P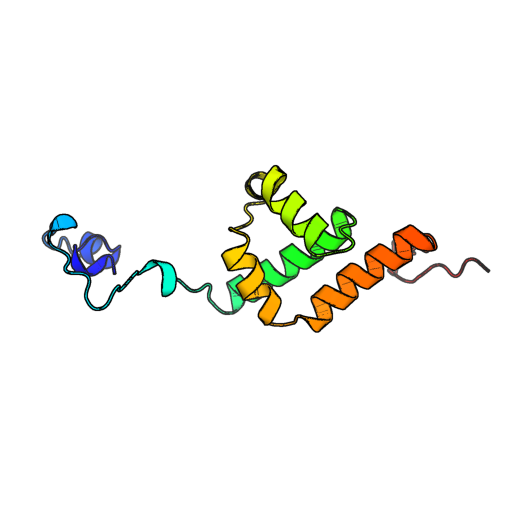rotein AF-A0A7K3L5K4-F1 (afdb_monomer_lite)

Sequence (124 aa):
YLYLTHESKDAIAKNKHKYSKADIRLLNNFDIDRYITLDVEDKEDLFNEICDIIDDHDLANMRELKNFVKYHGAEYGLPSMKVIRSVMKMSSGIIRLTFDAVYQERRYGRADIDKDTGEVLNNK

Structure (mmCIF, N/CA/C/O backbone):
data_AF-A0A7K3L5K4-F1
#
_entry.id   AF-A0A7K3L5K4-F1
#
loop_
_atom_site.group_PDB
_atom_site.id
_atom_site.type_symbol
_atom_site.label_atom_id
_atom_site.label_alt_id
_atom_site.label_comp_id
_atom_site.label_asym_id
_atom_site.label_entity_id
_atom_site.label_seq_id
_atom_site.pdbx_PDB_ins_code
_atom_site.Cartn_x
_atom_site.Cartn_y
_atom_site.Cartn_z
_atom_site.occupancy
_atom_site.B_iso_or_equiv
_atom_site.auth_seq_id
_atom_site.auth_comp_id
_atom_site.auth_asym_id
_atom_site.auth_atom_id
_atom_site.pdbx_PDB_model_num
ATOM 1 N N . TYR A 1 1 ? -10.902 -1.158 23.534 1.00 85.31 1 TYR A N 1
ATOM 2 C CA . TYR A 1 1 ? -12.287 -0.687 23.311 1.00 85.31 1 TYR A CA 1
ATOM 3 C C . TYR A 1 1 ? -13.336 -1.738 23.671 1.00 85.31 1 TYR A C 1
ATOM 5 O O . TYR A 1 1 ? -14.115 -1.478 24.573 1.00 85.31 1 TYR A O 1
ATOM 13 N N . LEU A 1 2 ? -13.307 -2.947 23.085 1.00 90.06 2 LEU A N 1
ATOM 14 C CA . LEU A 1 2 ? -14.276 -4.033 23.363 1.00 90.06 2 LEU A CA 1
ATOM 15 C C . LEU A 1 2 ? -14.409 -4.442 24.843 1.00 90.06 2 LEU A C 1
ATOM 17 O O . LEU A 1 2 ? -15.426 -4.994 25.249 1.00 90.06 2 LEU A O 1
ATOM 21 N N . TYR A 1 3 ? -13.401 -4.158 25.671 1.00 91.50 3 TYR A N 1
ATOM 22 C CA . TYR A 1 3 ? -13.481 -4.397 27.112 1.00 91.50 3 TYR A CA 1
ATOM 23 C C . TYR A 1 3 ? -14.539 -3.518 27.808 1.00 91.50 3 TYR A C 1
ATOM 25 O O . TYR A 1 3 ? -15.074 -3.939 28.823 1.00 91.50 3 TYR A O 1
ATOM 33 N N . LEU A 1 4 ? -14.888 -2.341 27.262 1.00 92.50 4 LEU A N 1
ATOM 34 C CA . LEU A 1 4 ? -15.923 -1.455 27.824 1.00 92.50 4 LEU A CA 1
ATOM 35 C C . LEU A 1 4 ? -17.303 -2.125 27.862 1.00 92.50 4 LEU A C 1
ATOM 37 O O . LEU A 1 4 ? -18.069 -1.901 28.791 1.00 92.50 4 LEU A O 1
ATOM 41 N N . THR A 1 5 ? -17.598 -2.977 26.878 1.00 95.25 5 THR A N 1
ATOM 42 C CA . THR A 1 5 ? -18.838 -3.765 26.802 1.00 95.25 5 THR A CA 1
ATOM 43 C C . THR A 1 5 ? -18.654 -5.214 27.236 1.00 95.25 5 THR A C 1
ATOM 45 O O . THR A 1 5 ? -19.595 -6.000 27.154 1.00 95.25 5 THR A O 1
ATOM 48 N N . HIS A 1 6 ? -17.458 -5.565 27.722 1.00 96.38 6 HIS A N 1
ATOM 49 C CA . HIS A 1 6 ? -17.041 -6.932 28.037 1.00 96.38 6 HIS A CA 1
ATOM 50 C C . HIS A 1 6 ? -17.159 -7.918 26.859 1.00 96.38 6 HIS A C 1
ATOM 52 O O . HIS A 1 6 ? -17.392 -9.107 27.041 1.00 96.38 6 HIS A O 1
ATOM 58 N N . GLU A 1 7 ? -16.924 -7.435 25.641 1.00 93.25 7 GLU A N 1
ATOM 59 C CA . GLU A 1 7 ? -16.909 -8.243 24.413 1.00 93.25 7 GLU A CA 1
ATOM 60 C C . GLU A 1 7 ? -15.485 -8.542 23.913 1.00 93.25 7 GLU A C 1
ATOM 62 O O . GLU A 1 7 ? -15.292 -9.042 22.807 1.00 93.25 7 GLU A O 1
ATOM 67 N N . SER A 1 8 ? -14.454 -8.216 24.695 1.00 94.25 8 SER A N 1
ATOM 68 C CA . SER A 1 8 ? -13.083 -8.627 24.384 1.00 94.25 8 SER A CA 1
ATOM 69 C C . SER A 1 8 ? -12.868 -10.114 24.690 1.00 94.25 8 SER A C 1
ATOM 71 O O . SER A 1 8 ? -13.515 -10.667 25.579 1.00 94.25 8 SER A O 1
ATOM 73 N N . LYS A 1 9 ? -11.884 -10.739 24.024 1.00 93.25 9 LYS A N 1
ATOM 74 C CA . LYS A 1 9 ? -11.505 -12.150 24.248 1.00 93.25 9 LYS A CA 1
ATOM 75 C C . LYS A 1 9 ? -11.331 -12.487 25.740 1.00 93.25 9 LYS A C 1
ATOM 77 O O . LYS A 1 9 ? -11.912 -13.453 26.218 1.00 93.25 9 LYS A O 1
ATOM 82 N N . ASP A 1 10 ? -10.600 -11.651 26.482 1.00 94.56 10 ASP A N 1
ATOM 83 C CA . ASP A 1 10 ? -10.371 -11.828 27.928 1.00 94.56 10 ASP A CA 1
ATOM 84 C C . ASP A 1 10 ? -11.654 -11.705 28.770 1.00 94.56 10 ASP A C 1
ATOM 86 O O . ASP A 1 10 ? -11.875 -12.490 29.689 1.00 94.56 10 ASP A O 1
ATOM 90 N N . ALA A 1 11 ? -12.524 -10.738 28.463 1.00 95.06 11 ALA A N 1
ATOM 91 C CA . ALA A 1 11 ? -13.753 -10.524 29.226 1.00 95.06 11 ALA A CA 1
ATOM 92 C C . ALA A 1 11 ? -14.767 -11.658 29.005 1.00 95.06 11 ALA A C 1
ATOM 94 O O . ALA A 1 11 ? -15.442 -12.064 29.952 1.00 95.06 11 ALA A O 1
ATOM 95 N N . ILE A 1 12 ? -14.808 -12.200 27.784 1.00 95.19 12 ILE A N 1
ATOM 96 C CA . ILE A 1 12 ? -15.582 -13.396 27.441 1.00 95.19 12 ILE A CA 1
ATOM 97 C C . ILE A 1 12 ? -15.019 -14.614 28.182 1.00 95.19 12 ILE A C 1
ATOM 99 O O . ILE A 1 12 ? -15.775 -15.315 28.847 1.00 95.19 12 ILE A O 1
ATOM 103 N N . ALA A 1 13 ? -13.697 -14.827 28.152 1.00 96.62 13 ALA A N 1
ATOM 104 C CA . ALA A 1 13 ? -13.052 -15.936 28.864 1.00 96.62 13 ALA A CA 1
ATOM 105 C C . ALA A 1 13 ? -13.313 -15.903 30.383 1.00 96.62 13 ALA A C 1
ATOM 107 O O . ALA A 1 13 ? -13.407 -16.945 31.026 1.00 96.62 13 ALA A O 1
ATOM 108 N N . LYS A 1 14 ? -13.474 -14.703 30.953 1.00 97.12 14 LYS A N 1
ATOM 109 C CA . LYS A 1 14 ? -13.793 -14.476 32.371 1.00 97.12 14 LYS A CA 1
ATOM 110 C C . LYS A 1 14 ? -15.297 -14.404 32.675 1.00 97.12 14 LYS A C 1
ATOM 112 O O . LYS A 1 14 ? -15.648 -14.060 33.799 1.00 97.12 14 LYS A O 1
ATOM 117 N N . ASN A 1 15 ? -16.177 -14.690 31.708 1.00 95.69 15 ASN A N 1
ATOM 118 C CA . ASN A 1 15 ? -17.640 -14.614 31.848 1.00 95.69 15 ASN A CA 1
ATOM 119 C C . ASN A 1 15 ? -18.133 -13.298 32.484 1.00 95.69 15 ASN A C 1
ATOM 121 O O . ASN A 1 15 ? -19.013 -13.286 33.347 1.00 95.69 15 ASN A O 1
ATOM 125 N N . LYS A 1 16 ? -17.547 -12.163 32.087 1.00 96.62 16 LYS A N 1
ATOM 126 C CA . LYS A 1 16 ? -17.946 -10.857 32.624 1.00 96.62 16 LYS A CA 1
ATOM 127 C C . LYS A 1 16 ? -19.311 -10.429 32.067 1.00 96.62 16 LYS A C 1
ATOM 129 O O . LYS A 1 16 ? -19.649 -10.718 30.924 1.00 96.62 16 LYS A O 1
ATOM 134 N N . HIS A 1 17 ? -20.075 -9.678 32.862 1.00 96.56 17 HIS A N 1
ATOM 135 C CA . HIS A 1 17 ? -21.387 -9.152 32.466 1.00 96.56 17 HIS A CA 1
ATOM 136 C C . HIS A 1 17 ? -21.308 -8.265 31.212 1.00 96.56 17 HIS A C 1
ATOM 138 O O . HIS A 1 17 ? -20.595 -7.265 31.219 1.00 96.56 17 HIS A O 1
ATOM 144 N N . LYS A 1 18 ? -22.075 -8.568 30.163 1.00 96.50 18 LYS A N 1
ATOM 145 C CA . LYS A 1 18 ? -22.085 -7.791 28.917 1.00 96.50 18 LYS A CA 1
ATOM 146 C C . LYS A 1 18 ? -22.870 -6.483 29.070 1.00 96.50 18 LYS A C 1
ATOM 148 O O . LYS A 1 18 ? -24.018 -6.503 29.499 1.00 96.50 18 LYS A O 1
ATOM 153 N N . TYR A 1 19 ? -22.280 -5.357 28.671 1.00 95.25 19 TYR A N 1
ATOM 154 C CA . TYR A 1 19 ? -22.971 -4.059 28.635 1.00 95.25 19 TYR A CA 1
ATOM 155 C C . TYR A 1 19 ? -23.424 -3.702 27.216 1.00 95.25 19 TYR A C 1
ATOM 157 O O . TYR A 1 19 ? -22.862 -4.185 26.230 1.00 95.25 19 TYR A O 1
ATOM 165 N N . SER A 1 20 ? -24.442 -2.846 27.104 1.00 94.12 20 SER A N 1
ATOM 166 C CA . SER A 1 20 ? -24.930 -2.365 25.812 1.00 94.12 20 SER A CA 1
ATOM 167 C C . SER A 1 20 ? -23.941 -1.383 25.183 1.00 94.12 20 SER A C 1
ATOM 169 O O . SER A 1 20 ? -23.437 -0.473 25.838 1.00 94.12 20 SER A O 1
ATOM 171 N N . LYS A 1 21 ? -23.704 -1.520 23.874 1.00 91.56 21 LYS A N 1
ATOM 172 C CA . LYS A 1 21 ? -22.905 -0.556 23.098 1.00 91.56 21 LYS A CA 1
ATOM 173 C C . LYS A 1 21 ? -23.562 0.825 23.026 1.00 91.56 21 LYS A C 1
ATOM 175 O O . LYS A 1 21 ? -22.851 1.814 22.889 1.00 91.56 21 LYS A O 1
ATOM 180 N N . ALA A 1 22 ? -24.893 0.892 23.120 1.00 92.75 22 ALA A N 1
ATOM 181 C CA . ALA A 1 22 ? -25.644 2.147 23.049 1.00 92.75 22 ALA A CA 1
ATOM 182 C C . ALA A 1 22 ? -25.344 3.091 24.227 1.00 92.75 22 ALA A C 1
ATOM 184 O O . ALA A 1 22 ? -25.515 4.299 24.098 1.00 92.75 22 ALA A O 1
ATOM 185 N N . ASP A 1 23 ? -24.848 2.552 25.344 1.00 93.06 23 ASP A N 1
ATOM 186 C CA . ASP A 1 23 ? -24.537 3.328 26.548 1.00 93.06 23 ASP A CA 1
ATOM 187 C C . ASP A 1 23 ? -23.137 3.966 26.502 1.00 93.06 23 ASP A C 1
ATOM 189 O O . ASP A 1 23 ? -22.764 4.738 27.391 1.00 93.06 23 ASP A O 1
ATOM 193 N N . ILE A 1 24 ? -22.336 3.660 25.472 1.00 91.88 24 ILE A N 1
ATOM 194 C CA . ILE A 1 24 ? -20.998 4.229 25.312 1.00 91.88 24 ILE A CA 1
ATOM 195 C C . ILE A 1 24 ? -21.115 5.725 25.002 1.00 91.88 24 ILE A C 1
ATOM 197 O O . ILE A 1 24 ? -21.649 6.134 23.974 1.00 91.88 24 ILE A O 1
ATOM 201 N N . ARG A 1 25 ? -20.537 6.558 25.871 1.00 92.44 25 ARG A N 1
ATOM 202 C CA . ARG A 1 25 ? -20.439 8.006 25.655 1.00 92.44 25 ARG A CA 1
ATOM 203 C C . ARG A 1 25 ? -19.147 8.347 24.916 1.00 92.44 25 ARG A C 1
ATOM 205 O O . ARG A 1 25 ? -18.059 8.207 25.471 1.00 92.44 25 ARG A O 1
ATOM 212 N N . LEU A 1 26 ? -19.272 8.823 23.679 1.00 89.25 26 LEU A N 1
ATOM 213 C CA . LEU A 1 26 ? -18.149 9.325 22.884 1.00 89.25 26 LEU A CA 1
ATOM 214 C C . LEU A 1 26 ? -17.923 10.808 23.200 1.00 89.25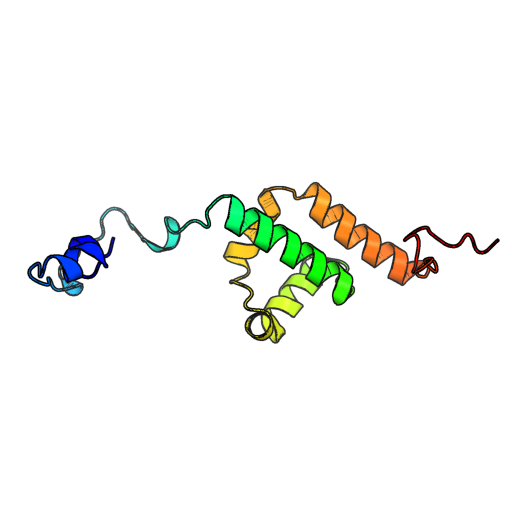 26 LEU A C 1
ATOM 216 O O . LEU A 1 26 ? -18.759 11.652 22.890 1.00 89.25 26 LEU A O 1
ATOM 220 N N . LEU A 1 27 ? -16.799 11.128 23.836 1.00 90.88 27 LEU A N 1
ATOM 221 C CA . LEU A 1 27 ? -16.424 12.503 24.176 1.00 90.88 27 LEU A CA 1
ATOM 222 C C . LEU A 1 27 ? -15.507 13.085 23.096 1.00 90.88 27 LEU A C 1
ATOM 224 O O . LEU A 1 27 ? -14.711 12.355 22.518 1.00 90.88 27 LEU A O 1
ATOM 228 N N . ASN A 1 28 ? -15.576 14.396 22.846 1.00 89.31 28 ASN A N 1
ATOM 229 C CA . ASN A 1 28 ? -14.640 15.119 21.966 1.00 89.31 28 ASN A CA 1
ATOM 230 C C . ASN A 1 28 ? -14.484 14.522 20.552 1.00 89.31 28 ASN A C 1
ATOM 232 O O . ASN A 1 28 ? -13.379 14.490 20.013 1.00 89.31 28 ASN A O 1
ATOM 236 N N . ASN A 1 29 ? -15.573 14.031 19.950 1.00 85.12 29 ASN A N 1
ATOM 237 C CA . ASN A 1 29 ? -15.543 13.326 18.661 1.00 85.12 29 ASN A CA 1
ATOM 238 C C . ASN A 1 29 ? -14.565 12.133 18.647 1.00 85.12 29 ASN A C 1
ATOM 240 O O . ASN A 1 29 ? -13.919 11.867 17.630 1.00 85.12 29 ASN A O 1
ATOM 244 N N . PHE A 1 30 ? -14.434 11.438 19.784 1.00 84.44 30 PHE A N 1
ATOM 245 C CA . PHE A 1 30 ? -13.656 10.210 19.879 1.00 84.44 30 PHE A CA 1
ATOM 246 C C . PHE A 1 30 ? -14.207 9.161 18.911 1.00 84.44 30 PHE A C 1
ATOM 248 O O . PHE A 1 30 ? -15.395 8.843 18.922 1.00 84.44 30 PHE A O 1
ATOM 255 N N . ASP A 1 31 ? -13.307 8.606 18.111 1.00 81.44 31 ASP A N 1
ATOM 256 C CA . ASP A 1 31 ? -13.583 7.631 17.067 1.00 81.44 31 ASP A CA 1
ATOM 257 C C . ASP A 1 31 ? -12.489 6.566 17.147 1.00 81.44 31 ASP A C 1
ATOM 259 O O . ASP A 1 31 ? -11.317 6.854 16.888 1.00 81.44 31 ASP A O 1
ATOM 263 N N . ILE A 1 32 ? -12.863 5.358 17.582 1.00 80.81 32 ILE A N 1
ATOM 264 C CA . ILE A 1 32 ? -11.911 4.272 17.835 1.00 80.81 32 ILE A CA 1
ATOM 265 C C . ILE A 1 32 ? -11.149 3.872 16.568 1.00 80.81 32 ILE A C 1
ATOM 267 O O . ILE A 1 32 ? -9.974 3.524 16.667 1.00 80.81 32 ILE A O 1
ATOM 271 N N . ASP A 1 33 ? -11.753 4.022 15.386 1.00 73.81 33 ASP A N 1
ATOM 272 C CA . ASP A 1 33 ? -11.140 3.665 14.104 1.00 73.81 33 ASP A CA 1
ATOM 273 C C . ASP A 1 33 ? -9.947 4.572 13.760 1.00 73.81 33 ASP A C 1
ATOM 275 O O . ASP A 1 33 ? -9.127 4.243 12.905 1.00 73.81 33 ASP A O 1
ATOM 279 N N . ARG A 1 34 ? -9.797 5.716 14.445 1.00 73.25 34 ARG A N 1
ATOM 280 C CA . ARG A 1 34 ? -8.605 6.578 14.342 1.00 73.25 34 ARG A CA 1
ATOM 281 C C . ARG A 1 34 ? -7.416 6.068 15.149 1.00 73.25 34 ARG A C 1
ATOM 283 O O . ARG A 1 34 ? -6.299 6.511 14.900 1.00 73.25 34 ARG A O 1
ATOM 290 N N . TYR A 1 35 ? -7.663 5.193 16.118 1.00 71.06 35 TYR A N 1
ATOM 291 C CA . TYR A 1 35 ? -6.661 4.664 17.044 1.00 71.06 35 TYR A CA 1
ATOM 292 C C . TYR A 1 35 ? -6.330 3.194 16.775 1.00 71.06 35 TYR A C 1
ATOM 294 O O . TYR A 1 35 ? -5.421 2.654 17.400 1.00 71.06 35 TYR A O 1
ATOM 302 N N . ILE A 1 36 ? -7.038 2.550 15.843 1.00 70.19 36 ILE A N 1
ATOM 303 C CA . ILE A 1 36 ? -6.608 1.282 15.259 1.00 70.19 36 ILE A CA 1
ATOM 304 C C . ILE A 1 36 ? -5.495 1.615 14.268 1.00 70.19 36 ILE A C 1
ATOM 306 O O . ILE A 1 36 ? -5.738 2.071 13.151 1.00 70.19 36 ILE A O 1
ATOM 310 N N . THR A 1 37 ? -4.257 1.444 14.710 1.00 70.38 37 THR A N 1
ATOM 311 C CA . THR A 1 37 ? -3.080 1.550 13.853 1.00 70.38 37 THR A CA 1
ATOM 312 C C . THR A 1 37 ? -2.540 0.157 13.607 1.00 70.38 37 THR A C 1
ATOM 314 O O . THR A 1 37 ? -2.399 -0.600 14.565 1.00 70.38 37 THR A O 1
ATOM 317 N N . LEU A 1 38 ? -2.191 -0.137 12.356 1.00 79.19 38 LEU A N 1
ATOM 318 C CA . LEU A 1 38 ? -1.299 -1.251 12.047 1.00 79.19 38 LEU A CA 1
ATOM 319 C C . LEU A 1 38 ? -0.035 -1.116 12.906 1.00 79.19 38 LEU A C 1
ATOM 321 O O . LEU A 1 38 ? 0.446 0.017 13.123 1.00 79.19 38 LEU A O 1
ATOM 325 N N . ASP A 1 39 ? 0.454 -2.237 13.424 1.00 85.00 39 ASP A N 1
ATOM 326 C CA . ASP A 1 39 ? 1.738 -2.258 14.111 1.00 85.00 39 ASP A CA 1
ATOM 327 C C . ASP A 1 39 ? 2.887 -2.013 13.115 1.00 85.00 39 ASP A C 1
ATOM 329 O O . ASP A 1 39 ? 2.663 -1.588 11.980 1.00 85.00 39 ASP A O 1
ATOM 333 N N . VAL A 1 40 ? 4.135 -2.076 13.577 1.00 85.19 40 VAL A N 1
ATOM 334 C CA . VAL A 1 40 ? 5.273 -1.735 12.709 1.00 85.19 40 VAL A CA 1
ATOM 335 C C . VAL A 1 40 ? 5.469 -2.800 11.632 1.00 85.19 40 VAL A C 1
ATOM 337 O O . VAL A 1 40 ? 5.668 -2.433 10.480 1.00 85.19 40 VAL A O 1
ATOM 340 N N . GLU A 1 41 ? 5.342 -4.073 11.999 1.00 89.38 41 GLU A N 1
ATOM 341 C CA . GLU A 1 41 ? 5.556 -5.224 11.118 1.00 89.38 41 GLU A CA 1
ATOM 342 C C . GLU A 1 41 ? 4.466 -5.280 10.039 1.00 89.38 41 GLU A C 1
ATOM 344 O O . GLU A 1 41 ? 4.779 -5.228 8.855 1.00 89.38 41 GLU A O 1
ATOM 349 N N . ASP A 1 42 ? 3.191 -5.160 10.428 1.00 91.12 42 ASP A N 1
ATOM 350 C CA . ASP A 1 42 ? 2.051 -5.090 9.502 1.00 91.12 42 ASP A CA 1
ATOM 351 C C . ASP A 1 42 ? 2.189 -3.948 8.479 1.00 91.12 42 ASP A C 1
ATOM 353 O O . ASP A 1 42 ? 1.706 -4.022 7.345 1.00 91.12 42 ASP A O 1
ATOM 357 N N . LYS A 1 43 ? 2.788 -2.824 8.890 1.00 90.94 43 LYS A N 1
ATOM 358 C CA . LYS A 1 43 ? 3.008 -1.696 7.982 1.00 90.94 43 LYS A CA 1
ATOM 359 C C . LYS A 1 43 ? 4.156 -1.946 7.022 1.00 90.94 43 LYS A C 1
ATOM 361 O O . LYS A 1 43 ? 4.068 -1.474 5.893 1.00 90.94 43 LYS A O 1
ATOM 366 N N . GLU A 1 44 ? 5.224 -2.590 7.472 1.00 93.00 44 GLU A N 1
ATOM 367 C CA . GLU A 1 44 ? 6.347 -2.965 6.614 1.00 93.00 44 GLU A CA 1
ATOM 368 C C . GLU A 1 44 ? 5.902 -4.006 5.585 1.00 93.00 44 GLU A C 1
ATOM 370 O O . GLU A 1 44 ? 6.155 -3.820 4.396 1.00 93.00 44 GLU A O 1
ATOM 375 N N . ASP A 1 45 ? 5.123 -5.002 6.003 1.00 94.12 45 ASP A N 1
ATOM 376 C CA . ASP A 1 45 ? 4.540 -6.008 5.114 1.00 94.12 45 ASP A CA 1
ATOM 377 C C . ASP A 1 45 ? 3.625 -5.371 4.066 1.00 94.12 45 ASP A C 1
ATOM 379 O O . ASP A 1 45 ? 3.821 -5.562 2.866 1.00 94.12 45 ASP A O 1
ATOM 383 N N . LEU A 1 46 ? 2.687 -4.515 4.493 1.00 94.75 46 LEU A N 1
ATOM 384 C CA . LEU A 1 46 ? 1.817 -3.795 3.561 1.00 94.75 46 LEU A CA 1
ATOM 385 C C . LEU A 1 46 ? 2.607 -2.834 2.658 1.00 94.75 46 LEU A C 1
ATOM 387 O O . LEU A 1 46 ? 2.208 -2.577 1.524 1.00 94.75 46 LEU A O 1
ATOM 391 N N . PHE A 1 47 ? 3.711 -2.258 3.139 1.00 95.50 47 PHE A N 1
ATOM 392 C CA . PHE A 1 47 ? 4.567 -1.409 2.314 1.00 95.50 47 PHE A CA 1
ATOM 393 C C . PHE A 1 47 ? 5.214 -2.213 1.184 1.00 95.50 47 PHE A C 1
ATOM 395 O O . PHE A 1 47 ? 5.197 -1.756 0.040 1.00 95.50 47 PHE A O 1
ATOM 402 N N . ASN A 1 48 ? 5.743 -3.396 1.498 1.00 95.12 48 ASN A N 1
ATOM 403 C CA . ASN A 1 48 ? 6.341 -4.297 0.517 1.00 95.12 48 ASN A CA 1
ATOM 404 C C . ASN A 1 48 ? 5.290 -4.789 -0.484 1.00 95.12 48 ASN A C 1
ATOM 406 O O . ASN A 1 48 ? 5.498 -4.651 -1.683 1.00 95.12 48 ASN A O 1
ATOM 410 N N . GLU A 1 49 ? 4.112 -5.200 -0.008 1.00 95.88 49 GLU A N 1
ATOM 411 C CA . GLU A 1 49 ? 2.994 -5.607 -0.868 1.00 95.88 49 GLU A CA 1
ATOM 412 C C . GLU A 1 49 ? 2.560 -4.487 -1.832 1.00 95.88 49 GLU A C 1
ATOM 414 O O . GLU A 1 49 ? 2.268 -4.732 -3.001 1.00 95.88 49 GLU A O 1
ATOM 419 N N . ILE A 1 50 ? 2.547 -3.225 -1.379 1.00 96.06 50 ILE A N 1
ATOM 420 C CA . ILE A 1 50 ? 2.266 -2.085 -2.264 1.00 96.06 50 ILE A CA 1
ATOM 421 C C . ILE A 1 50 ? 3.346 -1.947 -3.344 1.00 96.06 50 ILE A C 1
ATOM 423 O O . ILE A 1 50 ? 2.997 -1.623 -4.477 1.00 96.06 50 ILE A O 1
ATOM 427 N N . CYS A 1 51 ? 4.627 -2.140 -3.015 1.00 96.75 51 CYS A N 1
ATOM 428 C CA . CYS A 1 51 ? 5.709 -2.098 -4.002 1.00 96.75 51 CYS A CA 1
ATOM 429 C C . CYS A 1 51 ? 5.567 -3.228 -5.027 1.00 96.75 51 CYS A C 1
ATOM 431 O O . CYS A 1 51 ? 5.597 -2.945 -6.222 1.00 96.75 51 CYS A O 1
ATOM 433 N N . ASP A 1 52 ? 5.297 -4.452 -4.573 1.00 96.75 52 ASP A N 1
ATOM 434 C CA . ASP A 1 52 ? 5.094 -5.610 -5.447 1.00 96.75 52 ASP A CA 1
ATOM 435 C C . ASP A 1 52 ? 3.912 -5.381 -6.397 1.00 96.75 52 ASP A C 1
ATOM 437 O O . ASP A 1 52 ? 4.026 -5.582 -7.598 1.00 96.75 52 ASP A O 1
ATOM 441 N N . ILE A 1 53 ? 2.796 -4.833 -5.906 1.00 97.38 53 ILE A N 1
ATOM 442 C CA . ILE A 1 53 ? 1.643 -4.479 -6.752 1.00 97.38 53 ILE A CA 1
ATOM 443 C C . ILE A 1 53 ? 1.984 -3.404 -7.782 1.00 97.38 53 ILE A C 1
ATOM 445 O O . ILE A 1 53 ? 1.429 -3.401 -8.883 1.00 97.38 53 ILE A O 1
ATOM 449 N N . ILE A 1 54 ? 2.837 -2.444 -7.423 1.00 97.69 54 ILE A N 1
ATOM 450 C CA . ILE A 1 54 ? 3.286 -1.419 -8.362 1.00 97.69 54 ILE A CA 1
ATOM 451 C C . ILE A 1 54 ? 4.087 -2.071 -9.489 1.00 97.69 54 ILE A C 1
ATOM 453 O O . ILE A 1 54 ? 3.814 -1.765 -10.649 1.00 97.69 54 ILE A O 1
ATOM 457 N N . ASP A 1 55 ? 5.002 -2.978 -9.165 1.00 95.44 55 ASP A N 1
ATOM 458 C CA . ASP A 1 55 ? 5.863 -3.634 -10.147 1.00 95.44 55 ASP A CA 1
ATOM 459 C C . ASP A 1 55 ? 5.098 -4.683 -10.979 1.00 95.44 55 ASP A C 1
ATOM 461 O O . ASP A 1 55 ? 5.127 -4.632 -12.208 1.00 95.44 55 ASP A O 1
ATOM 465 N N . ASP A 1 56 ? 4.326 -5.571 -10.348 1.00 95.75 56 ASP A N 1
ATOM 466 C CA . ASP A 1 56 ? 3.592 -6.666 -11.003 1.00 95.75 56 ASP A CA 1
ATOM 467 C C . ASP A 1 56 ? 2.487 -6.183 -11.951 1.00 95.75 56 ASP A C 1
ATOM 469 O O . ASP A 1 56 ? 2.133 -6.861 -12.920 1.00 95.75 56 ASP A O 1
ATOM 473 N N . HIS A 1 57 ? 1.919 -5.007 -11.675 1.00 96.88 57 HIS A N 1
ATOM 474 C CA . HIS A 1 57 ? 0.868 -4.399 -12.494 1.00 96.88 57 HIS A CA 1
ATOM 475 C C . HIS A 1 57 ? 1.349 -3.189 -13.298 1.00 96.88 57 HIS A C 1
ATOM 477 O O . HIS A 1 57 ? 0.527 -2.430 -13.828 1.00 96.88 57 HIS A O 1
ATOM 483 N N . ASP A 1 58 ? 2.667 -3.003 -13.390 1.00 96.50 58 ASP A N 1
ATOM 484 C CA . ASP A 1 58 ? 3.315 -1.895 -14.075 1.00 96.50 58 ASP A CA 1
ATOM 485 C C . ASP A 1 58 ? 2.743 -0.524 -13.664 1.00 96.50 58 ASP A C 1
ATOM 487 O O . ASP A 1 58 ? 2.642 0.373 -14.483 1.00 96.50 58 ASP A O 1
ATOM 491 N N . LEU A 1 59 ? 2.326 -0.263 -12.432 1.00 98.19 59 LEU A N 1
ATOM 492 C CA . LEU A 1 59 ? 1.687 1.014 -12.085 1.00 98.19 59 LEU A CA 1
ATOM 493 C C . LEU A 1 59 ? 2.721 2.151 -12.092 1.00 98.19 59 LEU A C 1
ATOM 495 O O . LEU A 1 59 ? 3.629 2.173 -11.283 1.00 98.19 59 LEU A O 1
ATOM 499 N N . ALA A 1 60 ? 2.590 3.164 -12.949 1.00 97.94 60 ALA A N 1
ATOM 500 C CA . ALA A 1 60 ? 3.642 4.185 -13.099 1.00 97.94 60 ALA A CA 1
ATOM 501 C C . ALA A 1 60 ? 3.448 5.425 -12.208 1.00 97.94 60 ALA A C 1
ATOM 503 O O . ALA A 1 60 ? 4.200 6.394 -12.308 1.00 97.94 60 ALA A O 1
ATOM 504 N N . ASN A 1 61 ? 2.371 5.482 -11.415 1.00 97.38 61 ASN A N 1
ATOM 505 C CA . ASN A 1 61 ? 2.069 6.622 -10.546 1.00 97.38 61 ASN A CA 1
ATOM 506 C C . ASN A 1 61 ? 0.925 6.348 -9.550 1.00 97.38 61 ASN A C 1
ATOM 508 O O . ASN A 1 61 ? 0.130 5.416 -9.667 1.00 97.38 61 ASN A O 1
ATOM 512 N N . MET A 1 62 ? 0.753 7.287 -8.615 1.00 95.88 62 MET A N 1
ATOM 513 C CA . MET A 1 62 ? -0.304 7.282 -7.595 1.00 95.88 62 MET A CA 1
ATOM 514 C C . MET A 1 62 ? -1.737 7.242 -8.157 1.00 95.88 62 MET A C 1
ATOM 516 O O . MET A 1 62 ? -2.649 6.762 -7.479 1.00 95.88 62 MET A O 1
ATOM 520 N N . ARG A 1 63 ? -1.989 7.793 -9.354 1.00 97.62 63 ARG A N 1
ATOM 521 C CA . ARG A 1 63 ? -3.336 7.774 -9.950 1.00 97.62 63 ARG A CA 1
ATOM 522 C C . ARG A 1 63 ? -3.690 6.363 -10.405 1.00 97.62 63 ARG A C 1
ATOM 524 O O . ARG A 1 63 ? -4.816 5.933 -10.166 1.00 97.62 63 ARG A O 1
ATOM 531 N N . GLU A 1 64 ? -2.740 5.667 -11.014 1.00 98.12 64 GLU A N 1
ATOM 532 C CA . GLU A 1 64 ? -2.873 4.266 -11.411 1.00 98.12 64 GLU A CA 1
ATOM 533 C C . GLU A 1 64 ? -3.048 3.366 -10.187 1.00 98.12 64 GLU A C 1
ATOM 535 O O . GLU A 1 64 ? -4.047 2.656 -10.126 1.00 98.12 64 GLU A O 1
ATOM 540 N N . LEU A 1 65 ? -2.221 3.524 -9.145 1.00 97.62 65 LEU A N 1
ATOM 541 C CA . LEU A 1 65 ? -2.402 2.808 -7.872 1.00 97.62 65 LEU A CA 1
ATOM 542 C C . LEU A 1 65 ? -3.786 3.038 -7.254 1.00 97.62 65 LEU A C 1
ATOM 544 O O . LEU A 1 65 ? -4.465 2.098 -6.851 1.00 97.62 65 LEU A O 1
ATOM 548 N N . LYS A 1 66 ? -4.266 4.287 -7.225 1.00 97.06 66 LYS A N 1
ATOM 549 C CA . LYS A 1 66 ? -5.610 4.594 -6.714 1.00 97.06 66 LYS A CA 1
ATOM 550 C C . LYS A 1 66 ? -6.704 3.882 -7.514 1.00 97.06 66 LYS A C 1
ATOM 552 O O . LYS A 1 66 ? -7.699 3.458 -6.927 1.00 97.06 66 LYS A O 1
ATOM 557 N N . ASN A 1 67 ? -6.565 3.817 -8.836 1.00 97.62 67 ASN A N 1
ATOM 558 C CA . ASN A 1 67 ? -7.526 3.125 -9.686 1.00 97.62 67 ASN A CA 1
ATOM 559 C C . ASN A 1 67 ? -7.457 1.613 -9.457 1.00 97.62 67 ASN A C 1
ATOM 561 O O . ASN A 1 67 ? -8.504 1.005 -9.270 1.00 97.62 67 ASN A O 1
ATOM 565 N N . PHE A 1 68 ? -6.254 1.043 -9.381 1.00 97.81 68 PHE A N 1
ATOM 566 C CA . PHE A 1 68 ? -6.048 -0.371 -9.084 1.00 97.81 68 PHE A CA 1
ATOM 567 C C . PHE A 1 68 ? -6.736 -0.767 -7.774 1.00 97.81 68 PHE A C 1
ATOM 569 O O . PHE A 1 68 ? -7.629 -1.605 -7.775 1.00 97.81 68 PHE A O 1
ATOM 576 N N . VAL A 1 69 ? -6.452 -0.057 -6.679 1.00 96.25 69 VAL A N 1
ATOM 577 C CA . VAL A 1 69 ? -7.078 -0.315 -5.370 1.00 96.25 69 VAL A CA 1
ATOM 578 C C . VAL A 1 69 ? -8.604 -0.175 -5.429 1.00 96.25 69 VAL A C 1
ATOM 580 O O . VAL A 1 69 ? -9.323 -0.930 -4.782 1.00 96.25 69 VAL A O 1
ATOM 583 N N . LYS A 1 70 ? -9.129 0.774 -6.214 1.00 95.12 70 LYS A N 1
ATOM 584 C CA . LYS A 1 70 ? -10.579 0.977 -6.356 1.00 95.12 70 LYS A CA 1
ATOM 585 C C . LYS A 1 70 ? -11.277 -0.207 -7.033 1.00 95.12 70 LYS A C 1
ATOM 587 O O . LYS A 1 70 ? -12.411 -0.499 -6.662 1.00 95.12 70 LYS A O 1
ATOM 592 N N . TYR A 1 71 ? -10.656 -0.805 -8.047 1.00 95.75 71 TYR A N 1
ATOM 593 C CA . TYR A 1 71 ? -11.293 -1.832 -8.876 1.00 95.75 71 TYR A CA 1
ATOM 594 C C . TYR A 1 71 ? -10.915 -3.258 -8.471 1.00 95.75 71 TYR A C 1
ATOM 596 O O . TYR A 1 71 ? -11.773 -4.127 -8.547 1.00 95.75 71 TYR A O 1
ATOM 604 N N . HIS A 1 72 ? -9.693 -3.463 -7.977 1.00 95.69 72 HIS A N 1
ATOM 605 C CA . HIS A 1 72 ? -9.120 -4.779 -7.675 1.00 95.69 72 HIS A CA 1
ATOM 606 C C . HIS A 1 72 ? -8.640 -4.923 -6.230 1.00 95.69 72 HIS A C 1
ATOM 608 O O . HIS A 1 72 ? -8.309 -6.022 -5.809 1.00 95.69 72 HIS A O 1
ATOM 614 N N . GLY A 1 73 ? -8.635 -3.857 -5.420 1.00 89.69 73 GLY A N 1
ATOM 615 C CA . GLY A 1 73 ? -8.053 -3.910 -4.073 1.00 89.69 73 GLY A CA 1
ATOM 616 C C . GLY A 1 73 ? -8.644 -5.001 -3.173 1.00 89.69 73 GLY A C 1
ATOM 617 O O . GLY A 1 73 ? -7.915 -5.606 -2.400 1.00 89.69 73 GLY A O 1
ATOM 618 N N . ALA A 1 74 ? -9.936 -5.315 -3.316 1.00 91.31 74 ALA A N 1
ATOM 619 C CA . ALA A 1 74 ? -10.574 -6.389 -2.554 1.00 91.31 74 ALA A CA 1
ATOM 620 C C . ALA A 1 74 ? -10.054 -7.794 -2.917 1.00 91.31 74 ALA A C 1
ATOM 622 O O . ALA A 1 74 ? -10.029 -8.662 -2.051 1.00 91.31 74 ALA A O 1
ATOM 623 N N . GLU A 1 75 ? -9.636 -8.014 -4.167 1.00 93.81 75 GLU A N 1
ATOM 624 C CA . GLU A 1 75 ? -9.092 -9.295 -4.647 1.00 93.81 75 GLU A CA 1
ATOM 625 C C . GLU A 1 75 ? -7.721 -9.585 -4.020 1.00 93.81 75 GLU A C 1
ATOM 627 O O . GLU A 1 75 ? -7.405 -10.732 -3.725 1.00 93.81 75 GLU A O 1
ATOM 632 N N . TYR A 1 76 ? -6.959 -8.523 -3.751 1.00 89.62 76 TYR A N 1
ATOM 633 C CA . TYR A 1 76 ? -5.626 -8.563 -3.150 1.00 89.62 76 TYR A CA 1
ATOM 634 C C . TYR A 1 76 ? -5.656 -8.354 -1.629 1.00 89.62 76 TYR A C 1
ATOM 636 O O . TYR A 1 76 ? -4.618 -8.207 -1.007 1.00 89.62 76 TYR A O 1
ATOM 644 N N . GLY A 1 77 ? -6.835 -8.277 -0.999 1.00 89.50 77 GLY A N 1
ATOM 645 C CA . GLY A 1 77 ? -6.931 -8.008 0.442 1.00 89.50 77 GLY A CA 1
ATOM 646 C C . GLY A 1 77 ? -6.451 -6.611 0.866 1.00 89.50 77 GLY A C 1
ATOM 647 O O . GLY A 1 77 ? -6.287 -6.354 2.059 1.00 89.50 77 GLY A O 1
ATOM 648 N N . LEU A 1 78 ? -6.280 -5.683 -0.081 1.00 91.94 78 LEU A N 1
ATOM 649 C CA . LEU A 1 78 ? -5.745 -4.357 0.192 1.00 91.94 78 LEU A CA 1
ATOM 650 C C . LEU A 1 78 ? -6.708 -3.518 1.032 1.00 91.94 78 LEU A C 1
ATOM 652 O O . LEU A 1 78 ? -7.917 -3.460 0.763 1.00 91.94 78 LEU A O 1
ATOM 656 N N . PRO A 1 79 ? -6.183 -2.759 2.005 1.00 91.50 79 PRO A N 1
ATOM 657 C CA . PRO A 1 79 ? -7.007 -1.863 2.783 1.00 91.50 79 PRO A CA 1
ATOM 658 C C . PRO A 1 79 ? -7.362 -0.609 1.977 1.00 91.50 79 PRO A C 1
ATOM 660 O O . PRO A 1 79 ? -6.897 -0.349 0.867 1.00 91.50 79 PRO A O 1
ATOM 663 N N . SER A 1 80 ? -8.195 0.244 2.572 1.00 90.31 80 SER A N 1
ATOM 664 C CA . SER A 1 80 ? -8.575 1.508 1.939 1.00 90.31 80 SER A CA 1
ATOM 665 C C . SER A 1 80 ? -7.361 2.383 1.586 1.00 90.31 80 SER A C 1
ATOM 667 O O . SER A 1 80 ? -6.356 2.416 2.301 1.00 90.31 80 SER A O 1
ATOM 669 N N . MET A 1 81 ? -7.514 3.245 0.573 1.00 92.12 81 MET A N 1
ATOM 670 C CA . MET A 1 81 ? -6.494 4.245 0.218 1.00 92.12 81 MET A CA 1
ATOM 671 C C . MET A 1 81 ? -6.075 5.161 1.380 1.00 92.12 81 MET A C 1
ATOM 673 O O . MET A 1 81 ? -5.019 5.787 1.310 1.00 92.12 81 MET A O 1
ATOM 677 N N . LYS A 1 82 ? -6.892 5.293 2.434 1.00 89.44 82 LYS A N 1
ATOM 678 C CA . LYS A 1 82 ? -6.520 6.037 3.645 1.00 89.44 82 LYS A CA 1
ATOM 679 C C . LYS A 1 82 ? -5.394 5.323 4.401 1.00 89.44 82 LYS A C 1
ATOM 681 O O . LYS A 1 82 ? -4.443 5.985 4.810 1.00 89.44 82 LYS A O 1
ATOM 686 N N . VAL A 1 83 ? -5.495 4.001 4.548 1.00 90.19 83 VAL A N 1
ATOM 687 C CA . VAL A 1 83 ? -4.489 3.155 5.209 1.00 90.19 83 VAL A CA 1
ATOM 688 C C . VAL A 1 83 ? -3.235 3.073 4.346 1.00 90.19 83 VAL A C 1
ATOM 690 O O . VAL A 1 83 ? -2.158 3.394 4.838 1.00 90.19 83 VAL A O 1
ATOM 693 N N . ILE A 1 84 ? -3.379 2.812 3.044 1.00 92.62 84 ILE A N 1
ATOM 694 C CA . ILE A 1 84 ? -2.257 2.788 2.089 1.00 92.62 84 ILE A CA 1
ATOM 695 C C . ILE A 1 84 ? -1.449 4.091 2.158 1.00 92.62 84 ILE A C 1
ATOM 697 O O . ILE A 1 84 ? -0.241 4.069 2.363 1.00 92.62 84 ILE A O 1
ATOM 701 N N . ARG A 1 85 ? -2.105 5.261 2.114 1.00 91.38 85 ARG A N 1
ATOM 702 C CA . ARG A 1 85 ? -1.406 6.553 2.266 1.00 91.38 85 ARG A CA 1
ATOM 703 C C . ARG A 1 85 ? -0.704 6.714 3.610 1.00 91.38 85 ARG A C 1
ATOM 705 O O . ARG A 1 85 ? 0.237 7.495 3.689 1.00 91.38 85 ARG A O 1
ATOM 712 N N . SER A 1 86 ? -1.195 6.082 4.673 1.00 90.00 86 SER A N 1
ATOM 713 C CA . SER A 1 86 ? -0.527 6.128 5.975 1.00 90.00 86 SER A CA 1
ATOM 714 C C . SER A 1 86 ? 0.751 5.291 5.985 1.00 90.00 86 SER A C 1
ATOM 716 O O . SER A 1 86 ? 1.737 5.742 6.557 1.00 90.00 86 SER A O 1
ATOM 718 N N . VAL A 1 87 ? 0.758 4.158 5.276 1.00 91.62 87 VAL A N 1
ATOM 719 C CA . VAL A 1 87 ? 1.923 3.279 5.110 1.00 91.62 87 VAL A CA 1
ATOM 720 C C . VAL A 1 87 ? 2.963 3.898 4.182 1.00 91.62 87 VAL A C 1
ATOM 722 O O . VAL A 1 87 ? 4.123 4.027 4.551 1.00 91.62 87 VAL A O 1
ATOM 725 N N . MET A 1 88 ? 2.550 4.444 3.037 1.00 90.25 88 MET A N 1
ATOM 726 C CA . MET A 1 88 ? 3.468 5.089 2.084 1.00 90.25 88 MET A CA 1
ATOM 727 C C . MET A 1 88 ? 4.237 6.288 2.667 1.00 90.25 88 MET A C 1
ATOM 729 O O . MET A 1 88 ? 5.258 6.695 2.117 1.00 90.25 88 MET A O 1
ATOM 733 N N . LYS A 1 89 ? 3.767 6.877 3.777 1.00 88.75 89 LYS A N 1
ATOM 734 C CA . LYS A 1 89 ? 4.497 7.939 4.492 1.00 88.75 89 LYS A CA 1
ATOM 735 C C . LYS A 1 89 ? 5.777 7.443 5.162 1.00 88.75 89 LYS A C 1
ATOM 737 O O . LYS A 1 89 ? 6.618 8.278 5.474 1.00 88.75 89 LYS A O 1
ATOM 742 N N . MET A 1 90 ? 5.922 6.137 5.385 1.00 87.75 90 MET A N 1
ATOM 743 C CA . MET A 1 90 ? 7.139 5.548 5.947 1.00 87.75 90 MET A CA 1
ATOM 744 C C . MET A 1 90 ? 8.333 5.751 5.018 1.00 87.75 90 MET A C 1
ATOM 746 O O . MET A 1 90 ? 9.420 6.066 5.491 1.00 87.75 90 MET A O 1
ATOM 750 N N . SER A 1 91 ? 8.119 5.650 3.700 1.00 90.44 91 SER A N 1
ATOM 751 C CA . SER A 1 91 ? 9.150 5.940 2.705 1.00 90.44 91 SER A CA 1
ATOM 752 C C . SER A 1 91 ? 8.555 6.401 1.375 1.00 90.44 91 SER A C 1
ATOM 754 O O . SER A 1 91 ? 8.408 5.646 0.413 1.00 90.44 91 SER A O 1
ATOM 756 N N . SER A 1 92 ? 8.250 7.697 1.283 1.00 91.31 92 SER A N 1
ATOM 757 C CA . SER A 1 92 ? 7.794 8.297 0.023 1.00 91.31 92 SER A CA 1
ATOM 758 C C . SER A 1 92 ? 8.865 8.273 -1.073 1.00 91.31 92 SER A C 1
ATOM 760 O O . SER A 1 92 ? 8.533 8.357 -2.252 1.00 91.31 92 SER A O 1
ATOM 762 N N . GLY A 1 93 ? 10.144 8.193 -0.685 1.00 95.50 93 GLY A N 1
ATOM 763 C CA . GLY A 1 93 ? 11.273 8.103 -1.609 1.00 95.50 93 GLY A CA 1
ATOM 764 C C . GLY A 1 93 ? 11.296 6.777 -2.363 1.00 95.50 93 GLY A C 1
ATOM 765 O O . GLY A 1 93 ? 11.374 6.794 -3.585 1.00 95.50 93 GLY A O 1
ATOM 766 N N . ILE A 1 94 ? 11.152 5.653 -1.653 1.00 95.38 94 ILE A N 1
ATOM 767 C CA . ILE A 1 94 ? 11.146 4.317 -2.270 1.00 95.38 94 ILE A CA 1
ATOM 768 C C . ILE A 1 94 ? 9.955 4.174 -3.217 1.00 95.38 94 ILE A C 1
ATOM 770 O O . ILE A 1 94 ? 10.162 3.881 -4.382 1.00 95.38 94 ILE A O 1
ATOM 774 N N . ILE A 1 95 ? 8.743 4.530 -2.779 1.00 95.62 95 ILE A N 1
ATOM 775 C CA . ILE A 1 95 ? 7.545 4.532 -3.640 1.00 95.62 95 ILE A CA 1
ATOM 776 C C . ILE A 1 95 ? 7.768 5.306 -4.940 1.00 95.62 95 ILE A C 1
ATOM 778 O O . ILE A 1 95 ? 7.327 4.893 -6.011 1.00 95.62 95 ILE A O 1
ATOM 782 N N .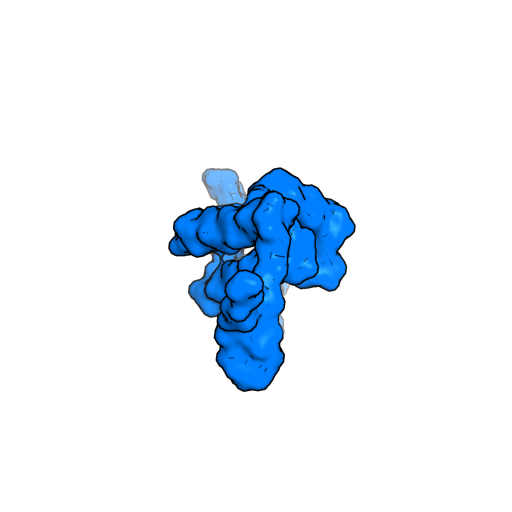 ARG A 1 96 ? 8.405 6.479 -4.845 1.00 96.31 96 ARG A N 1
ATOM 783 C CA . ARG A 1 96 ? 8.706 7.279 -6.027 1.00 96.31 96 ARG A CA 1
ATOM 784 C C . ARG A 1 96 ? 9.668 6.531 -6.951 1.00 96.31 96 ARG A C 1
ATOM 786 O O . ARG A 1 96 ? 9.430 6.541 -8.149 1.00 96.31 96 ARG A O 1
ATOM 793 N N . LEU A 1 97 ? 10.721 5.920 -6.409 1.00 97.50 97 LEU A N 1
ATOM 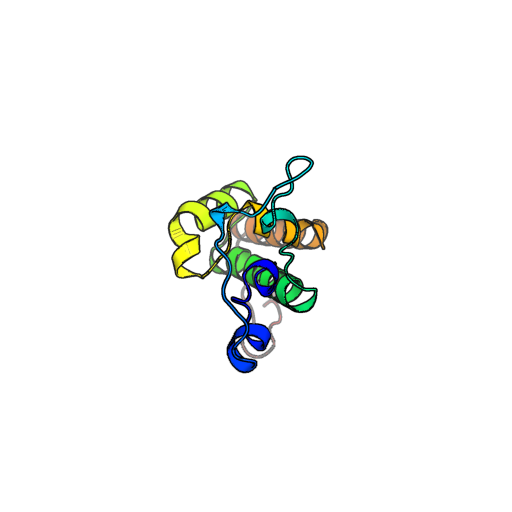794 C CA . LEU A 1 97 ? 11.680 5.141 -7.193 1.00 97.50 97 LEU A CA 1
ATOM 795 C C . LEU A 1 97 ? 11.007 3.952 -7.886 1.00 97.50 97 LEU A C 1
ATOM 797 O O . LEU A 1 97 ? 11.268 3.749 -9.064 1.00 97.50 97 LEU A O 1
ATOM 801 N N . THR A 1 98 ? 10.096 3.248 -7.209 1.00 97.00 98 THR A N 1
ATO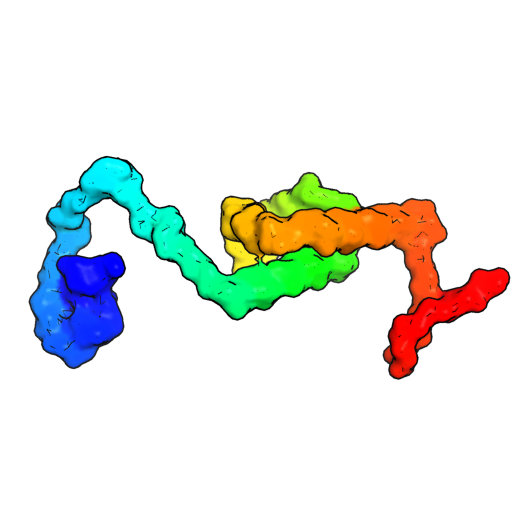M 802 C CA . THR A 1 98 ? 9.305 2.155 -7.795 1.00 97.00 98 THR A CA 1
ATOM 803 C C . THR A 1 98 ? 8.457 2.657 -8.972 1.00 97.00 98 THR A C 1
ATOM 805 O O . THR A 1 98 ? 8.562 2.151 -10.085 1.00 97.00 98 THR A O 1
ATOM 808 N N . PHE A 1 99 ? 7.703 3.750 -8.790 1.00 98.00 99 PHE A N 1
ATOM 809 C CA . PHE A 1 99 ? 6.948 4.369 -9.890 1.00 98.00 99 PHE A CA 1
ATOM 810 C C . PHE A 1 99 ? 7.839 4.855 -11.043 1.00 98.00 99 PHE A C 1
ATOM 812 O O . PHE A 1 99 ? 7.486 4.688 -12.212 1.00 98.00 99 PHE A O 1
ATOM 819 N N . ASP A 1 100 ? 8.973 5.483 -10.722 1.00 97.69 100 ASP A N 1
ATOM 820 C CA . ASP A 1 100 ? 9.917 6.006 -11.709 1.00 97.69 100 ASP A CA 1
ATOM 821 C C . ASP A 1 100 ? 10.568 4.853 -12.504 1.00 97.69 100 ASP A C 1
ATOM 823 O O . ASP A 1 100 ? 10.768 5.008 -13.709 1.00 97.69 100 ASP A O 1
ATOM 827 N N . ALA A 1 101 ? 10.846 3.702 -11.876 1.00 95.69 101 ALA A N 1
ATOM 828 C CA . ALA A 1 101 ? 11.375 2.504 -12.533 1.00 95.69 101 ALA A CA 1
ATOM 829 C C . ALA A 1 101 ? 10.383 1.957 -13.567 1.00 95.69 101 ALA A C 1
ATOM 831 O O . ALA A 1 101 ? 10.702 1.886 -14.754 1.00 95.69 101 ALA A O 1
ATOM 832 N N . VAL A 1 102 ? 9.140 1.716 -13.152 1.00 97.19 102 VAL A N 1
ATOM 833 C CA . VAL A 1 102 ? 8.055 1.284 -14.041 1.00 97.19 102 VAL A CA 1
ATOM 834 C C . VAL A 1 102 ? 7.839 2.270 -15.196 1.00 97.19 102 VAL A C 1
ATOM 836 O O . VAL A 1 102 ? 7.687 1.884 -16.357 1.00 97.19 102 VAL A O 1
ATOM 839 N N . TYR A 1 103 ? 7.836 3.577 -14.911 1.00 97.50 103 TYR A N 1
ATOM 840 C CA . TYR A 1 103 ? 7.715 4.597 -15.952 1.00 97.50 103 TYR A CA 1
ATOM 841 C C . TYR A 1 103 ? 8.860 4.521 -16.974 1.00 97.50 103 TYR A C 1
ATOM 843 O O . TYR A 1 103 ? 8.624 4.668 -18.177 1.00 97.50 103 TYR A O 1
ATOM 851 N N . GLN A 1 104 ? 10.095 4.314 -16.509 1.00 95.31 104 GLN A N 1
ATOM 852 C CA . GLN A 1 104 ? 11.267 4.187 -17.371 1.00 95.31 104 GLN A CA 1
ATOM 853 C C . GLN A 1 104 ? 11.184 2.937 -18.245 1.00 95.31 104 GLN A C 1
ATOM 855 O O . GLN A 1 104 ? 11.361 3.060 -19.455 1.00 95.31 104 GLN A O 1
ATOM 860 N N . GLU A 1 105 ? 10.841 1.780 -17.681 1.00 93.81 105 GLU A N 1
ATOM 861 C CA . GLU A 1 105 ? 10.697 0.534 -18.442 1.00 93.81 105 GLU A CA 1
ATOM 862 C C . GLU A 1 105 ? 9.603 0.641 -19.510 1.00 93.81 105 GLU A C 1
ATOM 864 O O . GLU A 1 105 ? 9.818 0.279 -20.666 1.00 93.81 105 GLU A O 1
ATOM 869 N N . ARG A 1 106 ? 8.456 1.250 -19.184 1.00 93.19 106 ARG A N 1
ATOM 870 C CA . ARG A 1 106 ? 7.390 1.524 -20.164 1.00 93.19 106 ARG A CA 1
ATOM 871 C C . ARG A 1 106 ? 7.846 2.424 -21.312 1.00 93.19 106 ARG A C 1
ATOM 873 O O . ARG A 1 106 ? 7.352 2.298 -22.431 1.00 93.19 106 ARG A O 1
ATOM 880 N N . ARG A 1 107 ? 8.731 3.384 -21.032 1.00 94.31 107 ARG A N 1
ATOM 881 C CA . ARG A 1 107 ? 9.165 4.400 -22.000 1.00 94.31 107 ARG A CA 1
ATOM 882 C C . ARG A 1 107 ? 10.333 3.942 -22.865 1.00 94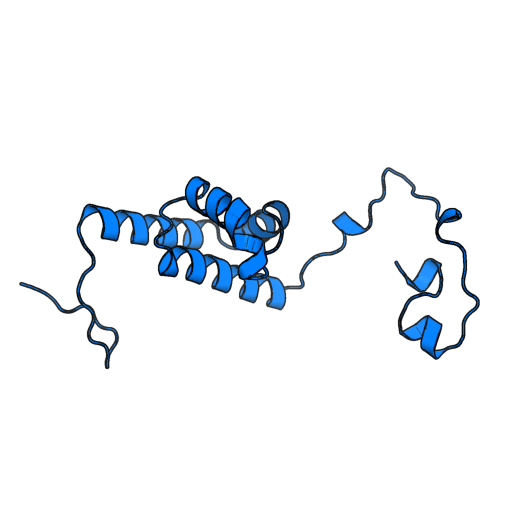.31 107 ARG A C 1
ATOM 884 O O . ARG A 1 107 ? 10.384 4.303 -24.038 1.00 94.31 107 ARG A O 1
ATOM 891 N N . TYR A 1 108 ? 11.280 3.227 -22.275 1.00 92.44 108 TYR A N 1
ATOM 892 C CA . TYR A 1 108 ? 12.553 2.880 -22.904 1.00 92.44 108 TYR A CA 1
ATOM 893 C C . TYR A 1 108 ? 12.688 1.383 -23.198 1.00 92.44 108 TYR A C 1
ATOM 895 O O . TYR A 1 108 ? 13.618 0.993 -23.898 1.00 92.44 108 TYR A O 1
ATOM 903 N N . GLY A 1 109 ? 11.740 0.568 -22.734 1.00 87.06 109 GLY A N 1
ATOM 904 C CA . GLY A 1 109 ? 11.819 -0.885 -22.755 1.00 87.06 109 GLY A CA 1
ATOM 905 C C . GLY A 1 109 ? 12.427 -1.425 -21.462 1.00 87.06 109 GLY A C 1
ATOM 906 O O . GLY A 1 109 ? 13.218 -0.756 -20.795 1.00 87.06 109 GLY A O 1
ATOM 907 N N . ARG A 1 110 ? 12.037 -2.651 -21.110 1.00 84.12 110 ARG A N 1
ATOM 908 C CA . ARG A 1 110 ? 12.615 -3.405 -19.998 1.00 84.12 110 ARG A CA 1
ATOM 909 C C . ARG A 1 110 ? 13.873 -4.116 -20.483 1.00 84.12 110 ARG A C 1
ATOM 911 O O . ARG A 1 110 ? 13.871 -4.683 -21.575 1.00 84.12 110 ARG A O 1
ATOM 918 N N . ALA A 1 111 ? 14.940 -4.061 -19.695 1.00 85.19 111 ALA A N 1
ATOM 919 C CA . ALA A 1 111 ? 16.133 -4.840 -19.991 1.00 85.19 111 ALA A CA 1
ATOM 920 C C . ALA A 1 111 ? 15.880 -6.314 -19.651 1.00 85.19 111 ALA A C 1
ATOM 922 O O . ALA A 1 111 ? 15.218 -6.614 -18.655 1.00 85.19 111 ALA A O 1
ATOM 923 N N . ASP A 1 112 ? 16.397 -7.227 -20.472 1.00 87.00 112 ASP A N 1
ATOM 924 C CA . ASP A 1 112 ? 16.315 -8.652 -20.163 1.00 87.00 112 ASP A CA 1
ATOM 925 C C . ASP A 1 112 ? 17.163 -8.960 -18.921 1.00 87.00 112 ASP A C 1
ATOM 927 O O . ASP A 1 112 ? 18.201 -8.338 -18.687 1.00 87.00 112 ASP A O 1
ATOM 931 N N . ILE A 1 113 ? 16.714 -9.917 -18.112 1.00 90.25 113 ILE A N 1
ATOM 932 C CA . ILE A 1 113 ? 17.366 -10.299 -16.857 1.00 90.25 113 ILE A CA 1
ATOM 933 C C . ILE A 1 113 ? 17.742 -11.777 -16.938 1.00 90.25 113 ILE A C 1
ATOM 935 O O . ILE A 1 113 ? 16.953 -12.604 -17.409 1.00 90.25 113 ILE A O 1
ATOM 939 N N . ASP A 1 114 ? 18.941 -12.107 -16.468 1.00 92.50 114 ASP A N 1
ATOM 940 C CA . ASP A 1 114 ? 19.348 -13.488 -16.246 1.00 92.50 114 ASP A CA 1
ATOM 941 C C . ASP A 1 114 ? 18.525 -14.072 -15.090 1.00 92.50 114 ASP A C 1
ATOM 943 O O . ASP A 1 114 ? 18.548 -13.563 -13.970 1.00 92.50 114 ASP A O 1
ATOM 947 N N . LYS A 1 115 ? 17.763 -15.136 -15.351 1.00 91.12 115 LYS A N 1
ATOM 948 C CA . LYS A 1 115 ? 16.839 -15.700 -14.356 1.00 91.12 115 LYS A CA 1
ATOM 949 C C . LYS A 1 115 ? 17.542 -16.455 -13.228 1.00 91.12 115 LYS A C 1
ATOM 951 O O . LYS A 1 115 ? 16.922 -16.649 -12.186 1.00 91.12 115 LYS A O 1
ATOM 956 N N . ASP A 1 116 ? 18.789 -16.874 -13.431 1.00 92.62 116 ASP A N 1
ATOM 957 C CA . ASP A 1 116 ? 19.566 -17.610 -12.439 1.00 92.62 116 ASP A CA 1
ATOM 958 C C . ASP A 1 116 ? 20.363 -16.655 -11.533 1.00 92.62 116 ASP A C 1
ATOM 960 O O . ASP A 1 116 ? 20.535 -16.946 -10.348 1.00 92.62 116 ASP A O 1
ATOM 964 N N . THR A 1 117 ? 20.825 -15.505 -12.051 1.00 93.50 117 THR A N 1
ATOM 965 C CA . THR A 1 117 ? 21.626 -14.531 -11.274 1.00 93.50 117 THR A CA 1
ATOM 966 C C . THR A 1 117 ? 20.875 -13.263 -10.864 1.00 93.50 117 THR A C 1
ATOM 968 O O . THR A 1 117 ? 21.265 -12.613 -9.894 1.00 93.50 117 THR A O 1
ATOM 971 N N . GLY A 1 118 ? 19.809 -12.894 -11.577 1.00 88.88 118 GLY A N 1
ATOM 972 C CA . GLY A 1 118 ? 19.090 -11.630 -11.399 1.00 88.88 118 GLY A CA 1
ATOM 973 C C . GLY A 1 118 ? 19.801 -10.408 -11.993 1.00 88.88 118 GLY A C 1
ATOM 974 O O . GLY A 1 118 ? 19.343 -9.281 -11.802 1.00 88.88 118 GLY A O 1
ATOM 975 N N . GLU A 1 119 ? 20.916 -10.596 -12.703 1.00 91.19 119 GLU A N 1
ATOM 976 C CA . GLU A 1 119 ? 21.666 -9.503 -13.325 1.00 91.19 119 GLU A CA 1
ATOM 977 C C . GLU A 1 119 ? 21.041 -9.063 -14.657 1.00 91.19 119 GLU A C 1
ATOM 979 O O . GLU A 1 119 ? 20.481 -9.863 -15.409 1.00 91.19 119 GLU A O 1
ATOM 984 N N . VAL A 1 120 ? 21.171 -7.771 -14.975 1.00 89.12 120 VAL A N 1
ATOM 985 C CA . VAL A 1 120 ? 20.724 -7.224 -16.261 1.00 89.12 120 VAL A CA 1
ATOM 986 C C . VAL A 1 120 ? 21.606 -7.763 -17.387 1.00 89.12 120 VAL A C 1
ATOM 988 O O . VAL A 1 120 ? 22.826 -7.581 -17.386 1.00 89.12 120 VAL A O 1
ATOM 991 N N . LEU A 1 121 ? 20.980 -8.375 -18.389 1.00 86.31 121 LEU A N 1
ATOM 992 C CA . LEU A 1 121 ? 21.639 -8.798 -19.614 1.00 86.31 121 LEU A CA 1
ATOM 993 C C . LEU A 1 121 ? 21.957 -7.548 -20.439 1.00 86.31 121 LEU A C 1
ATOM 995 O O . LEU A 1 121 ? 21.076 -6.896 -21.000 1.00 86.31 121 LEU A O 1
ATOM 999 N N . ASN A 1 122 ? 23.238 -7.185 -20.493 1.00 73.88 122 ASN A N 1
ATOM 1000 C CA . ASN A 1 122 ? 23.704 -6.091 -21.339 1.00 73.88 122 ASN A CA 1
ATOM 1001 C C . ASN A 1 122 ? 23.517 -6.469 -22.816 1.00 73.88 122 ASN A C 1
ATOM 1003 O O . ASN A 1 122 ? 24.409 -7.058 -23.431 1.00 73.88 122 ASN A O 1
ATOM 1007 N N . ASN A 1 123 ? 22.379 -6.092 -23.398 1.00 59.50 123 ASN A N 1
ATOM 1008 C CA . ASN A 1 123 ? 22.221 -6.048 -24.845 1.00 59.50 123 ASN A CA 1
ATOM 1009 C C . ASN A 1 123 ? 23.079 -4.882 -25.362 1.00 59.50 123 ASN A C 1
ATOM 1011 O O . ASN A 1 123 ? 22.711 -3.716 -25.221 1.00 59.50 123 ASN A O 1
ATOM 1015 N N . LYS A 1 124 ? 24.275 -5.209 -25.868 1.00 49.00 124 LYS A N 1
ATOM 1016 C CA . LYS A 1 124 ? 25.127 -4.275 -26.619 1.00 49.00 124 LYS A CA 1
ATOM 1017 C C . LYS A 1 124 ? 24.457 -3.828 -27.910 1.00 49.00 124 LYS A C 1
ATOM 1019 O O . LYS A 1 124 ? 23.855 -4.694 -28.581 1.00 49.00 124 LYS A O 1
#

Foldseek 3Di:
DCVVQLNDPVSVVVVHHGDDPVPDDDPPVDDVVVVPADDPVSLVVLLVVLLCCCQVVLPLDPVSSQVCCVPCVVVVVHDDPVNVVVSCVVPVPVVNVSNPVSVCCVVPNDFDADPVPRDGDPPD

Radius of gyration: 21.74 Å; chains: 1; bounding box: 51×33×59 Å

pLDDT: mean 91.21, std 7.66, range [49.0, 98.19]

Secondary structure (DSSP, 8-state):
-GGGGT-SHHHHHTTPPPPPGGG----TT--GGGT----HHHHHHHHHHHHHHHHHTT--SHHHHHHHHHHHTTTTT---HHHHHHHGGG-HHHHHHHHHHHHHHHHH-PPPB-TTT--B----